Protein AF-A0A9D4NDP7-F1 (afdb_monomer)

Sequence (59 aa):
MLEGGRRRGRQKKSWMDNVKEWTSLTMDELLLAAHHRPDWQMIIVLSSLISPTDTPLKE

Mean predicted aligned error: 11.56 Å

Secondary structure (DSSP, 8-state):
--------S-----HHHHHHHHH---HHHHHHHHHSHHHHHHHHHHHHHHSPP------

Nearest PDB structures (foldseek):
  3rr5-assembly1_A  TM=4.628E-01  e=6.870E+00  Thermococcus sp. 1519

Foldseek 3Di:
DPPPPPPPDDPPQDPQNLLCQLQVDHPVVQVVLVVVVVSNVVSVVSSVVRPDDPDPPDD

Structure (mmCIF, N/CA/C/O backbone):
data_AF-A0A9D4NDP7-F1
#
_entry.id   AF-A0A9D4NDP7-F1
#
loop_
_atom_site.group_PDB
_atom_site.id
_atom_site.type_symbol
_atom_site.label_atom_id
_atom_site.label_alt_id
_atom_site.label_comp_id
_atom_site.label_asym_id
_atom_site.label_entity_id
_atom_site.label_seq_id
_atom_site.pdbx_PDB_ins_code
_atom_site.Cartn_x
_atom_site.Cartn_y
_atom_site.Cartn_z
_atom_site.occupancy
_atom_si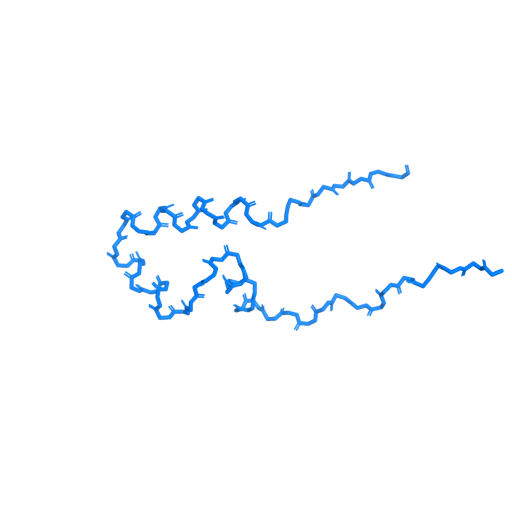te.B_iso_or_equiv
_atom_site.auth_seq_id
_atom_site.auth_comp_id
_atom_site.auth_asym_id
_atom_site.auth_atom_id
_atom_site.pdbx_PDB_model_num
ATOM 1 N N . MET A 1 1 ? -6.699 17.417 41.149 1.00 40.19 1 MET A N 1
ATOM 2 C CA . MET A 1 1 ? -7.015 16.934 39.790 1.00 40.19 1 MET A CA 1
ATOM 3 C C . MET A 1 1 ? -5.745 16.329 39.222 1.00 40.19 1 MET A C 1
ATOM 5 O O . MET A 1 1 ? -4.850 17.065 38.847 1.00 40.19 1 MET A O 1
ATOM 9 N N . LEU A 1 2 ? -5.607 15.007 39.286 1.00 43.19 2 LEU A N 1
ATOM 10 C CA . LEU A 1 2 ? -4.544 14.287 38.585 1.00 43.19 2 LEU A CA 1
ATOM 11 C C . LEU A 1 2 ? -5.195 13.729 37.319 1.00 43.19 2 LEU A C 1
ATOM 13 O O . LEU A 1 2 ? -5.840 12.684 37.367 1.00 43.19 2 LEU A O 1
ATOM 17 N N . GLU A 1 3 ? -5.092 14.459 36.208 1.00 50.78 3 GLU A N 1
ATOM 18 C CA . GLU A 1 3 ? -5.485 13.997 34.867 1.00 50.78 3 GLU A CA 1
ATOM 19 C C . GLU A 1 3 ? -4.484 12.943 34.368 1.00 50.78 3 GLU A C 1
ATOM 21 O O . GLU A 1 3 ? -3.768 13.110 33.390 1.00 50.78 3 GLU A O 1
ATOM 26 N N . GLY A 1 4 ? -4.399 11.830 35.092 1.00 57.97 4 GLY A N 1
ATOM 27 C CA . GLY A 1 4 ? -3.597 10.659 34.754 1.00 57.97 4 GLY A CA 1
ATOM 28 C C . GLY A 1 4 ? -4.468 9.552 34.173 1.00 57.97 4 GLY A C 1
ATOM 29 O O . GLY A 1 4 ? -4.412 8.411 34.628 1.00 57.97 4 GLY A O 1
ATOM 30 N N . GLY A 1 5 ? -5.330 9.874 33.210 1.00 53.12 5 GLY A N 1
ATOM 31 C CA . GLY A 1 5 ? -6.126 8.872 32.511 1.00 53.12 5 GLY A CA 1
ATOM 32 C C . GLY A 1 5 ? -5.244 8.075 31.554 1.00 53.12 5 GLY A C 1
ATOM 33 O O . GLY A 1 5 ? -5.124 8.442 30.389 1.00 53.12 5 GLY A O 1
ATOM 34 N N . ARG A 1 6 ? -4.628 6.974 32.013 1.00 59.06 6 ARG A N 1
ATOM 35 C CA . ARG A 1 6 ? -4.006 5.992 31.105 1.00 59.06 6 ARG A CA 1
ATOM 36 C C . ARG A 1 6 ? -5.059 5.592 30.068 1.00 59.06 6 ARG A C 1
ATOM 38 O O . ARG A 1 6 ? -6.071 4.995 30.441 1.00 59.06 6 ARG A O 1
ATOM 45 N N . ARG A 1 7 ? -4.845 5.940 28.790 1.00 60.62 7 ARG A N 1
ATOM 46 C CA . ARG A 1 7 ? -5.718 5.543 27.672 1.00 60.62 7 ARG A CA 1
ATOM 47 C C . ARG A 1 7 ? -5.890 4.024 27.724 1.00 60.62 7 ARG A C 1
ATOM 49 O O . ARG A 1 7 ? -4.967 3.270 27.428 1.00 60.62 7 ARG A O 1
ATOM 56 N N . ARG A 1 8 ? -7.058 3.577 28.187 1.00 58.06 8 ARG A N 1
ATOM 57 C CA . ARG A 1 8 ? -7.413 2.162 28.270 1.00 58.06 8 ARG A CA 1
ATOM 58 C C . ARG A 1 8 ? -7.493 1.595 26.855 1.00 58.06 8 ARG A C 1
ATOM 60 O O . ARG A 1 8 ? -8.377 1.970 26.094 1.00 58.06 8 ARG A O 1
ATOM 67 N N . GLY A 1 9 ? -6.605 0.647 26.572 1.00 61.84 9 GLY A N 1
ATOM 68 C CA . GLY A 1 9 ? -6.686 -0.263 25.435 1.00 61.84 9 GLY A CA 1
ATOM 69 C C . GLY A 1 9 ? -5.747 0.103 24.292 1.00 61.84 9 GLY A C 1
ATOM 70 O O . GLY A 1 9 ? -5.876 1.162 23.683 1.00 61.84 9 GLY A O 1
ATOM 71 N N . ARG A 1 10 ? -4.845 -0.826 23.945 1.00 61.75 10 ARG A N 1
ATOM 72 C CA . ARG A 1 10 ? -4.249 -0.875 22.605 1.00 61.75 10 ARG A CA 1
ATOM 73 C C . ARG A 1 10 ? -5.415 -0.811 21.622 1.00 61.75 10 ARG A C 1
ATOM 75 O O . ARG A 1 10 ? -6.332 -1.628 21.735 1.00 61.75 10 ARG A O 1
ATOM 82 N N . GLN A 1 11 ? -5.423 0.169 20.717 1.00 61.34 11 GLN A N 1
ATOM 83 C CA . GLN A 1 11 ? -6.394 0.192 19.625 1.00 61.34 11 GLN A CA 1
ATOM 84 C C . GLN A 1 11 ? -6.419 -1.215 19.016 1.00 61.34 11 GLN A C 1
ATOM 86 O O . GLN A 1 11 ? -5.356 -1.777 18.738 1.00 61.34 11 GLN A O 1
ATOM 91 N N . LYS A 1 12 ? -7.610 -1.815 18.870 1.00 67.44 12 LYS A N 1
ATOM 92 C CA . LYS A 1 12 ? -7.795 -3.072 18.126 1.00 67.44 12 LYS A CA 1
ATOM 93 C C . LYS A 1 12 ? -7.559 -2.782 16.643 1.00 67.44 12 LYS A C 1
ATOM 95 O O . LYS A 1 12 ? -8.485 -2.804 15.845 1.00 67.44 12 LYS A O 1
ATOM 100 N N . LYS A 1 13 ? -6.333 -2.410 16.300 1.00 72.88 13 LYS A N 1
ATOM 101 C CA . LYS A 1 13 ? -5.909 -2.165 14.937 1.00 72.88 13 LYS A CA 1
ATOM 102 C C . LYS A 1 13 ? -5.607 -3.524 14.331 1.00 72.88 13 LYS A C 1
ATOM 104 O O . LYS A 1 13 ? -4.825 -4.293 14.903 1.00 72.88 13 LYS A O 1
ATOM 109 N N . SER A 1 14 ? -6.303 -3.858 13.249 1.00 82.19 14 SER A N 1
ATOM 110 C CA . SER A 1 14 ? -6.015 -5.077 12.505 1.00 82.19 14 SER A CA 1
ATOM 111 C C . SER A 1 14 ? -4.594 -4.989 11.962 1.00 82.19 14 SER A C 1
ATOM 113 O O . SER A 1 14 ? -4.082 -3.904 11.690 1.00 82.19 14 SER A O 1
ATOM 115 N N . TRP A 1 15 ? -3.953 -6.136 11.761 1.00 81.31 15 TRP A N 1
ATOM 116 C CA . TRP A 1 15 ? -2.675 -6.170 11.056 1.00 81.31 15 TRP A CA 1
ATOM 117 C C . TRP A 1 15 ? -2.779 -5.491 9.676 1.00 81.31 15 TRP A C 1
ATO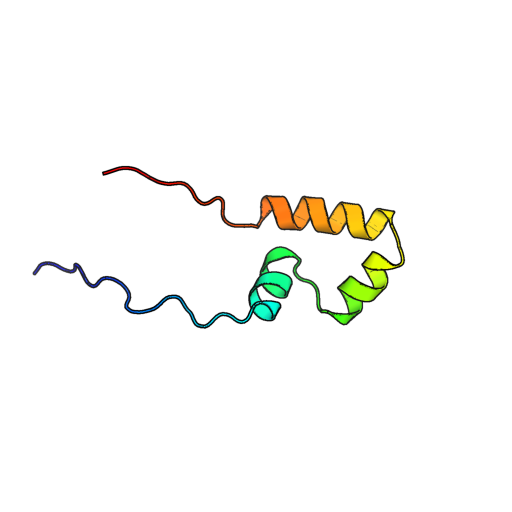M 119 O O . TRP A 1 15 ? -1.887 -4.735 9.304 1.00 81.31 15 TRP A O 1
ATOM 129 N N . MET A 1 16 ? -3.912 -5.650 8.980 1.00 83.12 16 MET A N 1
ATOM 130 C CA . MET A 1 16 ? -4.172 -4.990 7.692 1.00 83.12 16 MET A CA 1
ATOM 131 C C . MET A 1 16 ? -4.213 -3.460 7.796 1.00 83.12 16 MET A C 1
ATOM 133 O O . MET A 1 16 ? -3.750 -2.770 6.892 1.00 83.12 16 MET A O 1
ATOM 137 N N . ASP A 1 17 ? -4.718 -2.919 8.906 1.00 84.50 17 ASP A N 1
ATOM 138 C CA . ASP A 1 17 ? -4.756 -1.471 9.118 1.00 84.50 17 ASP A CA 1
ATOM 139 C C . ASP A 1 17 ? -3.344 -0.900 9.311 1.00 84.50 17 ASP A C 1
ATOM 141 O O . ASP A 1 17 ? -3.071 0.220 8.885 1.00 84.50 17 ASP A O 1
ATOM 145 N N . ASN A 1 18 ? -2.438 -1.663 9.937 1.00 83.81 18 ASN A N 1
ATOM 146 C CA . ASN A 1 18 ? -1.028 -1.278 10.066 1.00 83.81 18 ASN A CA 1
ATOM 147 C C . ASN A 1 18 ? -0.327 -1.309 8.709 1.00 83.81 18 ASN A C 1
ATOM 149 O O . ASN A 1 18 ? 0.389 -0.377 8.366 1.00 83.81 18 ASN A O 1
ATOM 153 N N . VAL A 1 19 ? -0.568 -2.359 7.919 1.00 83.56 19 VAL A N 1
ATOM 154 C CA . VAL A 1 19 ? -0.006 -2.484 6.568 1.00 83.56 19 VAL A CA 1
ATOM 155 C C . VAL A 1 19 ? -0.422 -1.293 5.708 1.00 83.56 19 VAL A C 1
ATOM 157 O O . VAL A 1 19 ? 0.436 -0.656 5.096 1.00 83.56 19 VAL A O 1
ATOM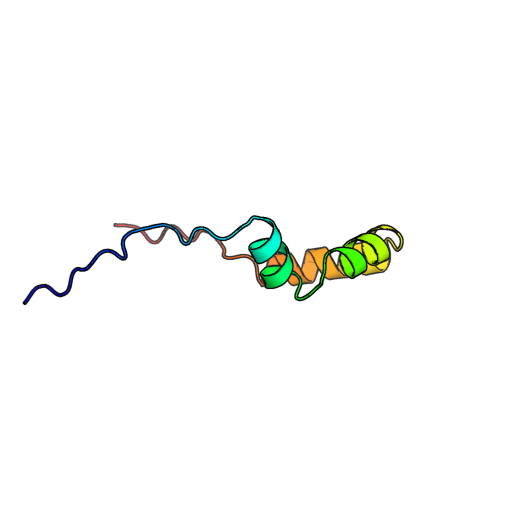 160 N N . LYS A 1 20 ? -1.710 -0.934 5.724 1.00 86.12 20 LYS A N 1
ATOM 161 C CA . LYS A 1 20 ? -2.222 0.233 5.000 1.00 86.12 20 LYS A CA 1
ATOM 162 C C . LYS A 1 20 ? -1.625 1.543 5.509 1.00 86.12 20 LYS A C 1
ATOM 164 O O . LYS A 1 20 ? -1.289 2.401 4.706 1.00 86.12 20 LYS A O 1
ATOM 169 N N . GLU A 1 21 ? -1.483 1.712 6.820 1.00 84.81 21 GLU A N 1
ATOM 170 C CA . GLU A 1 21 ? -0.886 2.923 7.396 1.00 84.81 21 GLU A CA 1
ATOM 171 C C . GLU A 1 21 ? 0.590 3.084 7.020 1.00 84.81 21 GLU A C 1
ATOM 173 O O . GLU A 1 21 ? 1.004 4.168 6.621 1.00 84.81 21 GLU A O 1
ATOM 178 N N . TRP A 1 22 ? 1.387 2.020 7.121 1.00 85.06 22 TRP A N 1
ATOM 179 C CA . TRP A 1 22 ? 2.832 2.103 6.896 1.00 85.06 22 TRP A CA 1
ATOM 180 C C . TRP A 1 22 ? 3.203 2.198 5.426 1.00 85.06 22 TRP A C 1
ATOM 182 O O . TRP A 1 22 ? 4.211 2.806 5.085 1.00 85.06 22 TRP A O 1
ATOM 192 N N . THR A 1 23 ? 2.414 1.586 4.548 1.00 84.56 23 THR A N 1
ATOM 193 C CA . THR A 1 23 ? 2.708 1.573 3.110 1.00 84.56 23 THR A CA 1
ATOM 194 C C . THR A 1 23 ? 1.915 2.624 2.344 1.00 84.56 23 THR A C 1
ATOM 196 O O . THR A 1 23 ? 2.305 2.977 1.240 1.00 84.56 23 THR A O 1
ATOM 199 N N . SER A 1 24 ? 0.822 3.143 2.918 1.00 86.94 24 SER A N 1
ATOM 200 C CA . SER A 1 24 ? -0.203 3.929 2.212 1.00 86.94 24 SER A CA 1
ATOM 201 C C . SER A 1 24 ? -0.847 3.196 1.026 1.00 86.94 24 SER A C 1
ATOM 203 O O . SER A 1 24 ? -1.502 3.830 0.202 1.00 86.94 24 SER A O 1
ATOM 205 N N . LEU A 1 25 ? -0.699 1.868 0.957 1.00 85.81 25 LEU A N 1
ATOM 206 C CA . LEU A 1 25 ? -1.173 1.028 -0.140 1.00 85.81 25 LEU A CA 1
ATOM 207 C C . LEU A 1 25 ? -2.248 0.043 0.326 1.00 85.81 25 LEU A C 1
ATOM 209 O O . LEU A 1 25 ? -2.349 -0.336 1.497 1.00 85.81 25 LEU A O 1
ATOM 213 N N . THR A 1 26 ? -3.071 -0.376 -0.624 1.00 87.94 26 THR A N 1
ATOM 214 C CA . THR A 1 26 ? -4.023 -1.479 -0.489 1.00 87.94 26 THR A CA 1
ATOM 215 C C . THR A 1 26 ? -3.330 -2.833 -0.658 1.00 87.94 26 THR A C 1
ATOM 217 O O . THR A 1 26 ? -2.211 -2.931 -1.160 1.00 87.94 26 THR A O 1
ATOM 220 N N . MET A 1 27 ? -4.002 -3.913 -0.244 1.00 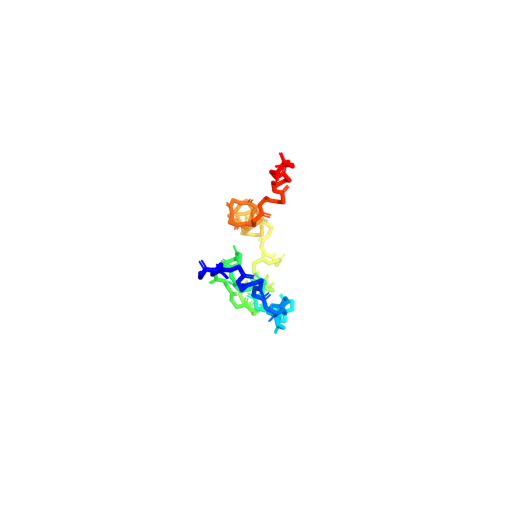84.38 27 MET A N 1
ATOM 221 C CA . MET A 1 27 ? -3.448 -5.267 -0.359 1.00 84.38 27 MET A CA 1
ATOM 222 C C . MET A 1 27 ? -3.192 -5.673 -1.819 1.00 84.38 27 MET A C 1
ATOM 224 O O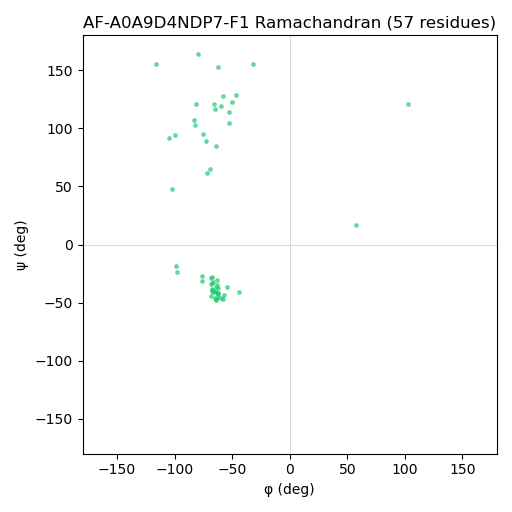 . MET A 1 27 ? -2.182 -6.310 -2.103 1.00 84.38 27 MET A O 1
ATOM 228 N N . ASP A 1 28 ? -4.062 -5.268 -2.746 1.00 89.19 28 ASP A N 1
ATOM 229 C CA . ASP A 1 28 ? -3.916 -5.588 -4.170 1.00 89.19 28 ASP A CA 1
ATOM 230 C C . ASP A 1 28 ? -2.691 -4.892 -4.781 1.00 89.19 28 ASP A C 1
ATOM 232 O O . ASP A 1 28 ? -1.918 -5.511 -5.512 1.00 89.19 28 ASP A O 1
ATOM 236 N N . GLU A 1 29 ? -2.453 -3.630 -4.416 1.00 87.75 29 GLU A N 1
ATOM 237 C CA . GLU A 1 29 ? -1.263 -2.877 -4.832 1.00 87.75 29 GLU A CA 1
ATOM 238 C C . GLU A 1 29 ? 0.024 -3.496 -4.273 1.00 87.75 29 GLU A C 1
ATOM 240 O O . GLU A 1 29 ? 1.035 -3.560 -4.971 1.00 87.75 29 GLU A O 1
ATOM 245 N N . LEU A 1 30 ? -0.014 -4.015 -3.041 1.00 87.19 30 LEU A N 1
ATOM 246 C CA . LEU A 1 30 ? 1.120 -4.719 -2.438 1.00 87.19 30 LEU A CA 1
ATOM 247 C C . LEU A 1 30 ? 1.425 -6.039 -3.142 1.00 87.19 30 LEU A C 1
ATOM 249 O O . LEU A 1 30 ? 2.593 -6.361 -3.348 1.00 87.19 30 LEU A O 1
ATOM 253 N N . LEU A 1 31 ? 0.397 -6.796 -3.527 1.00 88.94 31 LEU A N 1
ATOM 254 C CA . LEU A 1 31 ? 0.567 -8.036 -4.286 1.00 88.94 31 LEU A CA 1
ATOM 255 C C . LEU A 1 31 ? 1.141 -7.761 -5.679 1.00 88.94 31 LEU A C 1
ATOM 257 O O . LEU A 1 31 ? 2.038 -8.480 -6.124 1.00 88.94 31 LEU A O 1
ATOM 261 N N . LEU A 1 32 ? 0.685 -6.693 -6.339 1.00 90.12 32 LEU A N 1
ATOM 262 C CA . LEU A 1 32 ? 1.237 -6.255 -7.618 1.00 90.12 32 LEU A CA 1
ATOM 263 C C . LEU A 1 32 ? 2.703 -5.825 -7.470 1.00 90.12 32 LEU A C 1
ATOM 265 O O . LEU A 1 32 ? 3.559 -6.280 -8.225 1.00 90.12 32 LEU A O 1
ATOM 269 N N . ALA A 1 33 ? 3.026 -5.021 -6.458 1.00 86.25 33 ALA A N 1
ATOM 270 C CA . ALA A 1 33 ? 4.398 -4.593 -6.207 1.00 86.25 33 ALA A CA 1
ATOM 271 C C . ALA A 1 33 ? 5.314 -5.752 -5.783 1.00 86.25 33 ALA A C 1
ATOM 273 O O . ALA A 1 33 ? 6.484 -5.767 -6.145 1.00 86.25 33 ALA A O 1
ATOM 274 N N . ALA A 1 34 ? 4.807 -6.767 -5.080 1.00 85.31 34 ALA A N 1
ATOM 275 C CA . ALA A 1 34 ? 5.578 -7.968 -4.753 1.00 85.31 34 ALA A CA 1
ATOM 276 C C . ALA A 1 34 ? 5.989 -8.760 -6.008 1.00 85.31 34 ALA A C 1
ATOM 278 O O . ALA A 1 34 ? 7.059 -9.372 -6.031 1.00 85.31 34 ALA A O 1
ATOM 279 N N . HIS A 1 35 ? 5.175 -8.716 -7.066 1.00 88.69 35 HIS A N 1
ATOM 280 C CA . HIS A 1 35 ? 5.524 -9.282 -8.369 1.00 88.69 35 HIS A CA 1
ATOM 281 C C . HIS A 1 35 ? 6.655 -8.489 -9.057 1.00 88.69 35 HIS A C 1
ATOM 283 O O . HIS A 1 35 ? 7.473 -9.059 -9.783 1.00 88.69 35 HIS A O 1
ATOM 289 N N . HIS A 1 36 ? 6.760 -7.187 -8.777 1.00 86.75 36 HIS A N 1
ATOM 290 C CA . HIS A 1 36 ? 7.789 -6.290 -9.300 1.00 86.75 36 HIS A CA 1
ATOM 291 C C . HIS A 1 36 ? 8.846 -5.956 -8.236 1.00 86.75 36 HIS A C 1
ATOM 293 O O . HIS A 1 36 ? 8.767 -4.978 -7.500 1.00 86.75 36 HIS A O 1
ATOM 299 N N . ARG A 1 37 ? 9.922 -6.750 -8.203 1.00 83.00 37 ARG A N 1
ATOM 300 C CA . ARG A 1 37 ? 11.020 -6.638 -7.221 1.00 83.00 37 ARG A CA 1
ATOM 301 C C . ARG A 1 37 ? 11.546 -5.213 -6.912 1.00 83.00 37 ARG A C 1
ATOM 303 O O . ARG A 1 37 ? 11.825 -4.981 -5.734 1.00 83.00 37 ARG A O 1
ATOM 310 N N . PRO A 1 38 ? 11.720 -4.277 -7.873 1.00 85.75 38 PRO A N 1
ATOM 311 C CA . PRO A 1 38 ? 12.129 -2.906 -7.538 1.00 85.75 38 PRO A CA 1
ATOM 312 C C . PRO A 1 38 ? 11.052 -2.123 -6.768 1.00 85.75 38 PRO A C 1
ATOM 314 O O . PRO A 1 38 ? 11.378 -1.422 -5.810 1.00 85.75 38 PRO A O 1
ATOM 317 N N . ASP A 1 39 ? 9.779 -2.294 -7.117 1.00 84.06 39 ASP A N 1
ATOM 318 C CA . ASP A 1 39 ? 8.660 -1.613 -6.455 1.00 84.06 39 ASP A CA 1
ATOM 319 C C . ASP A 1 39 ? 8.505 -2.113 -5.016 1.00 84.06 39 ASP A C 1
ATOM 321 O O . ASP A 1 39 ? 8.340 -1.328 -4.080 1.00 84.06 39 ASP A O 1
ATOM 325 N N . TRP A 1 40 ? 8.685 -3.420 -4.811 1.00 84.25 40 TRP A N 1
ATOM 326 C CA . TRP A 1 40 ? 8.739 -4.022 -3.480 1.00 84.25 40 TRP A CA 1
ATOM 327 C C . TRP A 1 40 ? 9.835 -3.415 -2.588 1.00 84.25 40 TRP A C 1
ATOM 329 O O . TRP A 1 40 ? 9.588 -3.112 -1.418 1.00 84.25 40 TRP A O 1
ATOM 339 N N . GLN A 1 41 ? 11.043 -3.197 -3.123 1.00 86.50 41 GLN A N 1
ATOM 340 C CA . GLN A 1 41 ? 12.133 -2.577 -2.359 1.00 86.50 41 GLN A CA 1
ATOM 341 C C . GLN A 1 41 ? 11.792 -1.150 -1.930 1.00 86.50 41 GLN A C 1
ATOM 343 O O . GLN A 1 41 ? 12.059 -0.777 -0.787 1.00 86.50 41 GLN A O 1
ATOM 348 N N . MET A 1 42 ? 11.172 -0.369 -2.815 1.00 87.69 42 MET A N 1
ATOM 349 C CA . MET A 1 42 ? 10.754 0.995 -2.500 1.00 87.69 42 MET A CA 1
ATOM 350 C C . MET A 1 42 ? 9.726 1.017 -1.361 1.00 87.69 42 MET A C 1
ATOM 352 O O . MET A 1 42 ? 9.861 1.804 -0.424 1.00 87.69 42 MET A O 1
ATOM 356 N N . ILE A 1 43 ? 8.754 0.103 -1.380 1.00 86.62 43 ILE A N 1
ATOM 357 C CA . ILE A 1 43 ? 7.732 -0.017 -0.330 1.00 86.62 43 ILE A CA 1
ATOM 358 C C . ILE A 1 43 ? 8.349 -0.390 1.023 1.00 86.62 43 ILE A C 1
ATOM 360 O O . ILE A 1 43 ? 7.962 0.180 2.047 1.00 86.62 43 ILE A O 1
ATOM 364 N N . ILE A 1 44 ? 9.333 -1.297 1.057 1.00 85.81 44 ILE A N 1
ATOM 365 C CA . ILE A 1 44 ? 10.055 -1.643 2.296 1.00 85.81 44 ILE A CA 1
ATOM 366 C C . ILE A 1 44 ? 10.745 -0.410 2.890 1.00 85.81 44 ILE A C 1
ATOM 368 O O . ILE A 1 44 ? 10.649 -0.173 4.096 1.00 85.81 44 ILE A O 1
ATOM 372 N N . VAL A 1 45 ? 11.434 0.383 2.065 1.00 85.75 45 VAL A N 1
ATOM 373 C CA . VAL A 1 45 ? 12.147 1.579 2.540 1.00 85.75 45 VAL A CA 1
ATOM 374 C C . VAL A 1 45 ? 11.161 2.604 3.095 1.00 85.75 45 VAL A C 1
ATOM 376 O O . VAL A 1 45 ? 11.348 3.079 4.212 1.00 85.75 45 VAL A O 1
ATOM 379 N N . LEU A 1 46 ? 10.083 2.899 2.363 1.00 83.94 46 LEU A N 1
ATOM 380 C CA . LEU A 1 46 ? 9.067 3.866 2.789 1.00 83.94 46 LEU A CA 1
ATOM 381 C C . LEU A 1 46 ? 8.368 3.435 4.084 1.00 83.94 46 LEU A C 1
ATOM 383 O O . LEU A 1 46 ? 8.244 4.229 5.014 1.00 83.94 46 LEU A O 1
ATOM 387 N N . SER A 1 47 ? 7.978 2.164 4.186 1.00 84.31 47 SER A N 1
ATOM 388 C CA . SER A 1 47 ? 7.317 1.641 5.388 1.00 84.31 47 SER A CA 1
ATOM 389 C C . SER A 1 47 ? 8.233 1.602 6.609 1.00 84.31 47 SER A C 1
ATOM 391 O O . SER A 1 47 ? 7.775 1.863 7.720 1.00 84.31 47 SER A O 1
ATOM 393 N N . SER A 1 48 ? 9.534 1.370 6.423 1.00 83.00 48 SER A N 1
ATOM 394 C CA . SER A 1 48 ? 10.517 1.415 7.515 1.00 83.00 48 SER A CA 1
ATOM 395 C C . SER A 1 48 ? 10.712 2.824 8.088 1.00 83.00 48 SER A C 1
ATOM 397 O O . SER A 1 48 ? 11.038 2.954 9.264 1.00 83.00 48 SER A O 1
ATOM 399 N N . LEU A 1 49 ? 10.494 3.875 7.287 1.00 80.56 49 LEU A N 1
ATOM 400 C CA . LEU A 1 49 ? 10.552 5.272 7.744 1.00 80.56 49 LEU A CA 1
ATOM 401 C C . LEU A 1 49 ? 9.311 5.684 8.549 1.00 80.56 49 LEU A C 1
ATOM 403 O O . LEU A 1 49 ? 9.386 6.596 9.368 1.00 80.56 49 LEU A O 1
ATOM 407 N N . ILE A 1 50 ? 8.174 5.039 8.284 1.00 75.25 50 ILE A N 1
ATOM 408 C CA . ILE A 1 50 ? 6.864 5.376 8.862 1.00 75.25 50 ILE A CA 1
ATOM 409 C C . ILE A 1 50 ? 6.531 4.466 10.053 1.00 75.25 50 ILE A C 1
ATOM 411 O O . ILE A 1 50 ? 5.748 4.847 10.926 1.00 75.25 50 ILE A O 1
ATOM 415 N N . SER A 1 51 ? 7.127 3.271 10.117 1.00 70.00 51 SER A N 1
ATOM 416 C CA . SER A 1 51 ? 6.946 2.353 11.238 1.00 70.00 51 SER A CA 1
ATOM 417 C C . SER A 1 51 ? 7.369 3.033 12.544 1.00 70.00 51 SER A C 1
ATOM 419 O O . SER A 1 51 ? 8.494 3.530 12.631 1.00 70.00 51 SER A O 1
ATOM 421 N N . PRO A 1 52 ? 6.518 3.031 13.585 1.00 65.00 52 PRO A N 1
ATOM 422 C CA . PRO A 1 52 ? 6.896 3.579 14.876 1.00 65.00 52 PRO A CA 1
ATOM 423 C C . PRO A 1 52 ? 8.107 2.809 15.404 1.00 65.00 52 PRO A C 1
ATOM 425 O O . PRO A 1 52 ? 8.049 1.594 15.603 1.00 65.00 52 PRO A O 1
ATOM 428 N N . THR A 1 53 ? 9.220 3.510 15.612 1.00 61.28 53 THR A N 1
ATOM 429 C CA . THR A 1 53 ? 10.323 2.993 16.411 1.00 61.28 53 THR A CA 1
ATOM 430 C C . THR A 1 53 ? 9.813 2.867 17.837 1.00 61.28 53 THR A C 1
ATOM 432 O O . THR A 1 53 ? 9.345 3.837 18.431 1.00 61.28 53 THR A O 1
ATOM 435 N N . ASP A 1 54 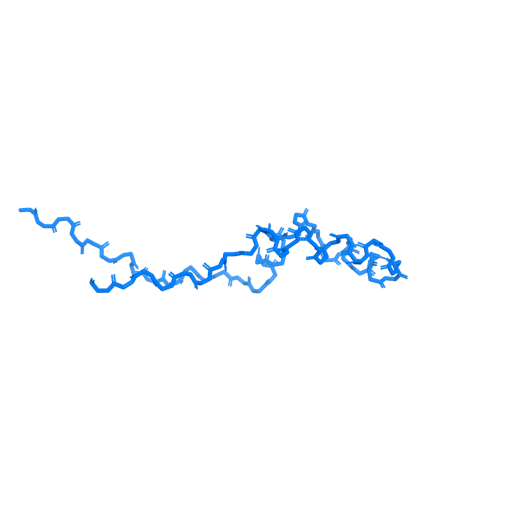? 9.860 1.655 18.381 1.00 59.88 54 ASP A N 1
ATOM 436 C CA . ASP A 1 54 ? 9.658 1.420 19.805 1.00 59.88 54 ASP A CA 1
ATOM 437 C C . ASP A 1 54 ? 10.820 2.119 20.530 1.00 59.88 54 ASP A C 1
ATOM 439 O O . ASP A 1 54 ? 11.899 1.559 20.704 1.00 59.88 54 ASP A O 1
ATOM 443 N N . THR A 1 55 ? 10.682 3.418 20.799 1.00 58.41 55 THR A N 1
ATOM 444 C CA . THR A 1 55 ? 11.607 4.160 21.652 1.00 58.41 55 THR A CA 1
ATOM 445 C C . THR A 1 55 ? 11.182 3.911 23.092 1.00 58.41 55 THR A C 1
ATOM 447 O O . THR A 1 55 ? 10.169 4.481 23.515 1.00 58.41 55 THR A O 1
ATOM 450 N N . PRO A 1 56 ? 11.931 3.118 23.881 1.00 56.97 56 PRO A N 1
ATOM 451 C CA . PRO A 1 56 ? 11.697 3.051 25.306 1.00 56.97 56 PRO A CA 1
ATOM 452 C C . PRO A 1 56 ? 12.262 4.339 25.904 1.00 56.97 56 PRO A C 1
ATOM 454 O O . PRO A 1 56 ? 13.461 4.451 26.169 1.00 56.97 56 PRO A O 1
ATOM 457 N N . LEU A 1 57 ? 11.416 5.351 26.088 1.00 53.59 57 LEU 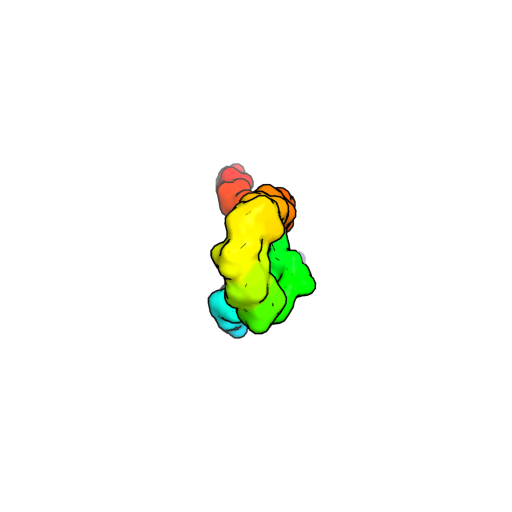A N 1
ATOM 458 C CA . LEU A 1 57 ? 11.779 6.476 26.940 1.00 53.59 57 LEU A 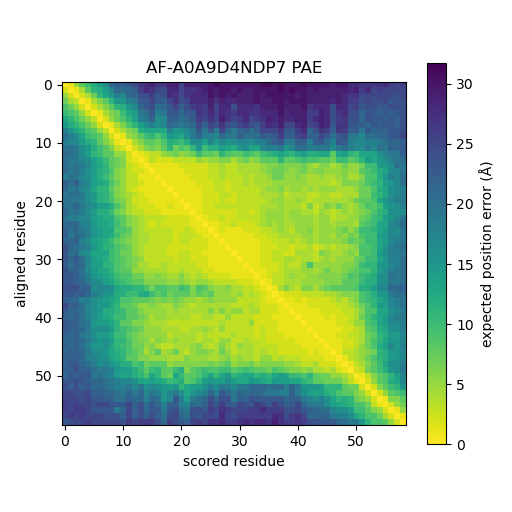CA 1
ATOM 459 C C . LEU A 1 57 ? 11.498 6.083 28.393 1.00 53.59 57 LEU A C 1
ATOM 461 O O . LEU A 1 57 ? 10.356 5.975 28.830 1.00 53.59 57 LEU A O 1
ATOM 465 N N . LYS A 1 58 ? 12.632 5.770 29.029 1.00 51.44 58 LYS A N 1
ATOM 466 C CA . LYS A 1 58 ? 12.952 5.514 30.435 1.00 51.44 58 LYS A CA 1
ATOM 467 C C . LYS A 1 58 ? 12.129 6.279 31.481 1.00 51.44 58 LYS A C 1
ATOM 469 O O . LYS A 1 58 ? 11.630 7.370 31.228 1.00 51.44 58 LYS A O 1
ATOM 474 N N . GLU A 1 59 ? 12.110 5.622 32.643 1.00 52.59 59 GLU A N 1
ATOM 475 C CA . GLU A 1 59 ? 11.622 5.975 33.987 1.00 52.59 59 GLU A CA 1
ATOM 476 C C . GLU A 1 59 ? 11.812 7.431 34.431 1.00 52.59 59 GLU A C 1
ATOM 478 O O . GLU A 1 59 ? 12.863 8.030 34.103 1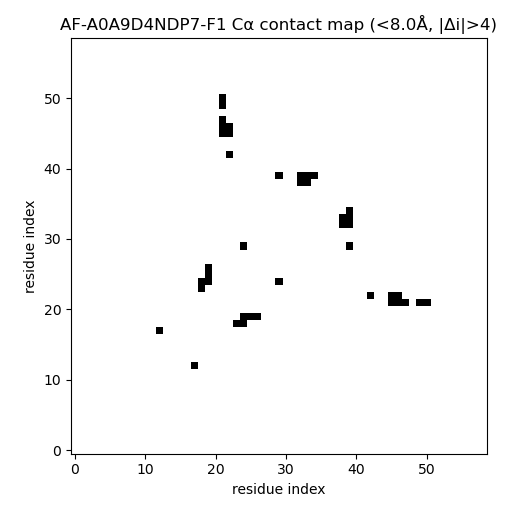.00 52.59 59 GLU A O 1
#

pLDDT: mean 75.05, std 14.06, range [40.19, 90.12]

Solvent-accessible surface area (backbone atoms only — not comparable to full-atom values): 3820 Å² total; per-residue (Å²): 136,82,91,72,75,74,79,82,66,80,76,90,67,50,72,68,55,51,50,30,65,32,58,74,45,55,72,68,57,50,56,55,26,61,74,37,65,72,54,36,51,53,46,53,57,53,20,63,73,59,46,80,74,89,71,85,81,75,136

Organism: Dreissena polymorpha (NCBI:txid45954)

Radius of gyration: 16.44 Å; Cα contacts (8 Å, |Δi|>4): 21; chains: 1; bounding box: 21×26×49 Å